Protein AF-A0A939GPN1-F1 (afdb_monomer_lite)

Sequence (150 aa):
MELIITTAIATAIATIGMKSLEKIGENTGDMIWGRVNQLINKLRQKKLAPQLTAAVDENKVQELHYDQAVKELTEAMQDEEIKQAVLDLESSVNTDTSKTAEEIKKKAEEIKNHPSVINNNTKLAEIINAEKGSTVAQNVNITNQHNHYN

Structure (mmCIF, N/CA/C/O backbone):
data_AF-A0A939GPN1-F1
#
_entry.id   AF-A0A939GPN1-F1
#
loop_
_atom_site.group_PDB
_atom_site.id
_atom_site.type_symbol
_atom_site.label_atom_id
_atom_site.label_alt_id
_atom_site.label_comp_id
_atom_site.label_asym_id
_atom_site.label_entity_id
_atom_site.label_seq_id
_atom_site.pdbx_PDB_ins_code
_atom_site.Cartn_x
_atom_site.Cartn_y
_atom_site.Cartn_z
_atom_site.occupancy
_atom_site.B_iso_or_equiv
_atom_site.auth_seq_id
_atom_site.auth_comp_id
_atom_site.auth_asym_id
_atom_site.auth_atom_id
_atom_site.pdbx_PDB_model_num
ATOM 1 N N . MET A 1 1 ? 3.671 13.982 7.229 1.00 49.66 1 MET A N 1
ATOM 2 C CA . MET A 1 1 ? 3.404 12.733 6.493 1.00 49.66 1 MET A CA 1
ATOM 3 C C . MET A 1 1 ? 1.928 12.711 6.162 1.00 49.66 1 MET A C 1
ATOM 5 O O . MET A 1 1 ? 1.125 12.850 7.079 1.00 49.66 1 MET A O 1
ATOM 9 N N . GLU A 1 2 ? 1.5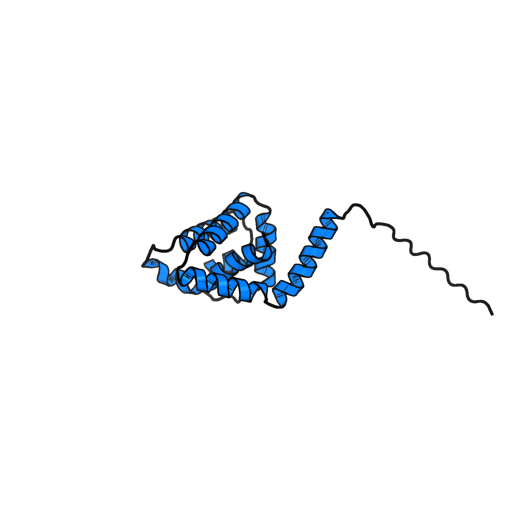75 12.646 4.881 1.00 66.00 2 GLU A N 1
ATOM 10 C CA . GLU A 1 2 ? 0.176 12.575 4.460 1.00 66.00 2 GLU A CA 1
ATOM 11 C C . GLU A 1 2 ? -0.218 11.094 4.397 1.00 66.00 2 GLU A C 1
ATOM 13 O O . GLU A 1 2 ? 0.164 10.393 3.467 1.00 66.00 2 GLU A O 1
ATOM 18 N N . LEU A 1 3 ? -0.955 10.613 5.405 1.00 71.19 3 LEU A N 1
ATOM 19 C CA . LEU A 1 3 ? -1.385 9.209 5.549 1.00 71.19 3 LEU A CA 1
ATOM 20 C C . LEU A 1 3 ? -2.043 8.644 4.275 1.00 71.19 3 LEU A C 1
ATOM 22 O O . LEU A 1 3 ? -1.938 7.459 3.970 1.00 71.19 3 LEU A O 1
ATOM 26 N N . ILE A 1 4 ? -2.685 9.527 3.513 1.00 69.81 4 ILE A N 1
ATOM 27 C CA . ILE A 1 4 ? -3.349 9.237 2.244 1.00 69.81 4 ILE A CA 1
ATOM 28 C C . ILE A 1 4 ? -2.336 8.875 1.150 1.00 69.81 4 ILE A C 1
ATOM 30 O O . ILE A 1 4 ? -2.573 7.939 0.396 1.00 69.81 4 ILE A O 1
ATOM 34 N N . ILE A 1 5 ? -1.195 9.567 1.069 1.00 72.50 5 ILE A N 1
ATOM 35 C CA . ILE A 1 5 ? -0.145 9.258 0.084 1.00 72.50 5 ILE A CA 1
ATOM 36 C C . ILE A 1 5 ? 0.469 7.892 0.402 1.00 72.50 5 ILE A C 1
ATOM 38 O O . ILE A 1 5 ? 0.582 7.044 -0.480 1.00 72.50 5 ILE A O 1
ATOM 42 N N . THR A 1 6 ? 0.793 7.645 1.671 1.00 73.94 6 THR A N 1
ATOM 43 C CA . THR A 1 6 ? 1.387 6.390 2.149 1.00 73.94 6 THR A CA 1
ATOM 44 C C . THR A 1 6 ? 0.489 5.175 1.850 1.00 73.94 6 THR A C 1
ATOM 46 O O . THR A 1 6 ? 0.954 4.149 1.349 1.00 73.94 6 THR A O 1
ATOM 49 N N . THR A 1 7 ? -0.823 5.299 2.069 1.00 73.50 7 THR A N 1
ATOM 50 C CA . THR A 1 7 ? -1.801 4.233 1.778 1.00 73.50 7 THR A CA 1
ATOM 51 C C . THR A 1 7 ? -2.125 4.102 0.287 1.00 73.50 7 THR A C 1
ATOM 53 O O . THR A 1 7 ? -2.310 2.987 -0.211 1.00 73.50 7 THR A O 1
ATOM 56 N N . ALA A 1 8 ? -2.114 5.208 -0.461 1.00 74.56 8 ALA A N 1
ATOM 57 C CA . ALA A 1 8 ? -2.257 5.192 -1.913 1.00 74.56 8 ALA A CA 1
ATOM 58 C C . ALA A 1 8 ? -1.058 4.529 -2.606 1.00 74.56 8 ALA A C 1
ATOM 60 O O . ALA A 1 8 ? -1.263 3.798 -3.569 1.00 74.56 8 ALA A O 1
ATOM 61 N N . ILE A 1 9 ? 0.170 4.701 -2.098 1.00 73.62 9 ILE A N 1
ATOM 62 C CA . ILE A 1 9 ? 1.371 4.015 -2.606 1.00 73.62 9 ILE A CA 1
ATOM 63 C C . ILE A 1 9 ? 1.234 2.500 -2.446 1.00 73.62 9 ILE A C 1
ATOM 65 O O . ILE A 1 9 ? 1.392 1.761 -3.415 1.00 73.62 9 ILE A O 1
ATOM 69 N N . ALA A 1 10 ? 0.871 2.017 -1.259 1.00 70.06 10 ALA A N 1
ATOM 70 C CA . ALA A 1 10 ? 0.667 0.586 -1.036 1.00 70.06 10 ALA A CA 1
ATOM 71 C C . ALA A 1 10 ? -0.484 0.007 -1.889 1.00 70.06 10 ALA A C 1
ATOM 73 O O . ALA A 1 10 ? -0.373 -1.102 -2.414 1.00 70.06 10 ALA A O 1
ATOM 74 N N . THR A 1 11 ? -1.554 0.779 -2.105 1.00 73.94 11 THR A N 1
ATOM 75 C CA . THR A 1 11 ? -2.680 0.373 -2.967 1.00 73.94 11 THR A CA 1
ATOM 76 C C . THR A 1 11 ? -2.301 0.374 -4.453 1.00 73.94 11 THR A C 1
ATOM 78 O O . THR A 1 11 ? -2.644 -0.552 -5.193 1.00 73.94 11 THR A O 1
ATOM 81 N N . ALA A 1 12 ? -1.542 1.375 -4.903 1.00 72.38 12 ALA A N 1
ATOM 82 C CA . ALA A 1 12 ? -0.987 1.458 -6.252 1.00 72.38 12 ALA A CA 1
ATOM 83 C C . ALA A 1 12 ? -0.095 0.258 -6.554 1.00 72.38 12 ALA A C 1
ATOM 85 O O . ALA A 1 12 ? -0.167 -0.334 -7.626 1.00 72.38 12 ALA A O 1
ATOM 86 N N . ILE A 1 13 ? 0.703 -0.134 -5.574 1.00 67.69 13 ILE A N 1
ATOM 87 C CA . ILE A 1 13 ? 1.593 -1.275 -5.655 1.00 67.69 13 ILE A CA 1
ATOM 88 C C . ILE A 1 13 ? 0.832 -2.591 -5.751 1.00 67.69 13 ILE A C 1
ATOM 90 O O . ILE A 1 13 ? 1.187 -3.407 -6.592 1.00 67.69 13 ILE A O 1
ATOM 94 N N . ALA A 1 14 ? -0.209 -2.807 -4.943 1.00 67.62 14 ALA A N 1
ATOM 95 C CA . ALA A 1 14 ? -1.067 -3.981 -5.109 1.00 67.62 14 ALA A CA 1
ATOM 96 C C . ALA A 1 14 ? -1.703 -3.985 -6.510 1.00 67.62 14 ALA A C 1
ATOM 98 O O . ALA A 1 14 ? -1.743 -5.014 -7.180 1.00 67.62 14 ALA A O 1
ATOM 99 N N . THR A 1 15 ? -2.085 -2.803 -7.006 1.00 70.12 15 THR A N 1
ATOM 100 C CA . THR A 1 15 ? -2.645 -2.628 -8.352 1.00 70.12 15 THR A CA 1
ATOM 101 C C . THR A 1 15 ? -1.657 -2.983 -9.471 1.00 70.12 15 THR A C 1
ATOM 103 O O . THR A 1 15 ? -2.032 -3.625 -10.450 1.00 70.12 15 THR A O 1
ATOM 106 N N . ILE A 1 16 ? -0.396 -2.562 -9.347 1.00 67.38 16 ILE A N 1
ATOM 107 C CA . ILE A 1 16 ? 0.657 -2.790 -10.350 1.00 67.38 16 ILE A CA 1
ATOM 108 C C . ILE A 1 16 ? 1.237 -4.207 -10.222 1.00 67.38 16 ILE A C 1
ATOM 110 O O . ILE A 1 16 ? 1.453 -4.882 -11.228 1.00 67.38 16 ILE A O 1
ATOM 114 N N . GLY A 1 17 ? 1.439 -4.683 -8.992 1.00 60.50 17 GLY A N 1
ATOM 115 C CA . GLY A 1 17 ? 1.978 -6.002 -8.659 1.00 60.50 17 GLY A CA 1
ATOM 116 C C . GLY A 1 17 ? 1.131 -7.153 -9.198 1.00 60.50 17 GLY A C 1
ATOM 117 O O . GLY A 1 17 ? 1.696 -8.162 -9.612 1.00 60.50 17 GLY A O 1
ATOM 118 N N . MET A 1 18 ? -0.188 -6.958 -9.330 1.00 58.56 18 MET A N 1
ATOM 119 C CA . MET A 1 18 ? -1.102 -7.884 -10.016 1.00 58.56 18 MET A CA 1
ATOM 120 C C . MET A 1 18 ? -0.676 -8.237 -11.452 1.00 58.56 18 MET A C 1
ATOM 122 O O . MET A 1 18 ? -0.918 -9.352 -11.898 1.00 58.56 18 MET A O 1
ATOM 126 N N . LYS A 1 19 ? -0.037 -7.322 -12.197 1.00 52.97 19 LYS A N 1
ATOM 127 C CA . LYS A 1 19 ? 0.429 -7.597 -13.574 1.00 52.97 19 LYS A CA 1
ATOM 128 C C . LYS A 1 19 ? 1.836 -8.188 -13.635 1.00 52.97 19 LYS A C 1
ATOM 130 O O . LYS A 1 19 ? 2.238 -8.706 -14.677 1.00 52.97 19 LYS A O 1
ATOM 135 N N . SER A 1 20 ? 2.588 -8.065 -12.547 1.00 51.97 20 SER A N 1
ATOM 136 C CA . SER A 1 20 ? 4.024 -8.322 -12.529 1.00 51.97 20 SER A CA 1
ATOM 137 C C . SER A 1 20 ? 4.386 -9.576 -11.743 1.00 51.97 20 SER A C 1
ATOM 139 O O . SER A 1 20 ? 5.391 -10.182 -12.078 1.00 51.97 20 SER A O 1
ATOM 141 N N . LEU A 1 21 ? 3.591 -10.039 -10.770 1.00 48.75 21 LEU A N 1
ATOM 142 C CA . LEU A 1 21 ? 3.917 -11.240 -9.981 1.00 48.75 21 LEU A CA 1
ATOM 143 C C . LEU A 1 21 ? 4.057 -12.516 -10.834 1.00 48.75 21 LEU A C 1
ATOM 145 O O . LEU A 1 21 ? 4.974 -13.294 -10.587 1.00 48.75 21 LEU A O 1
ATOM 149 N N . GLU A 1 22 ? 3.263 -12.680 -11.901 1.00 50.88 22 GLU A N 1
ATOM 150 C CA . GLU A 1 22 ? 3.439 -13.780 -12.872 1.00 50.88 22 GLU A CA 1
ATOM 151 C C . GLU A 1 22 ? 4.728 -13.658 -13.712 1.00 50.88 22 GLU A C 1
ATOM 153 O O . GLU A 1 22 ? 5.247 -14.663 -14.190 1.00 50.88 22 GLU A O 1
ATOM 158 N N . LYS A 1 23 ? 5.283 -12.447 -13.875 1.00 49.09 23 LYS A N 1
ATOM 159 C CA . LYS A 1 23 ? 6.540 -12.189 -14.612 1.00 49.09 23 LYS A CA 1
ATOM 160 C C . LYS A 1 23 ? 7.775 -12.064 -13.715 1.00 49.09 23 LYS A C 1
ATOM 162 O O . LYS A 1 23 ? 8.895 -12.205 -14.193 1.00 49.09 23 LYS A O 1
ATOM 167 N N . ILE A 1 24 ? 7.591 -11.810 -12.422 1.00 51.28 24 ILE A N 1
ATOM 168 C CA . ILE A 1 24 ? 8.668 -11.663 -11.432 1.00 51.28 24 ILE A CA 1
ATOM 169 C C . ILE A 1 24 ? 9.272 -13.031 -11.060 1.00 51.28 24 ILE A C 1
ATOM 171 O O . ILE A 1 24 ? 10.367 -13.078 -10.505 1.00 51.28 24 ILE A O 1
ATOM 175 N N . GLY A 1 25 ? 8.640 -14.146 -11.455 1.00 43.72 25 GLY A N 1
ATOM 176 C CA . GLY A 1 25 ? 9.209 -15.494 -11.331 1.00 43.72 25 GLY A CA 1
ATOM 177 C C . GLY A 1 25 ? 10.567 -15.690 -12.025 1.00 43.72 25 GLY A C 1
ATOM 178 O O . GLY A 1 25 ? 11.290 -16.613 -11.662 1.00 43.72 25 GLY A O 1
ATOM 179 N N . GLU A 1 26 ? 10.946 -14.814 -12.965 1.00 46.31 26 GLU A N 1
ATOM 180 C CA . GLU A 1 26 ? 12.239 -14.874 -13.665 1.00 46.31 26 GLU A CA 1
ATOM 181 C C . GLU A 1 26 ? 13.258 -13.813 -13.225 1.00 46.31 26 GLU A C 1
ATOM 183 O O . GLU A 1 26 ? 14.438 -13.948 -13.544 1.00 46.31 26 GLU A O 1
ATOM 188 N N . ASN A 1 27 ? 12.859 -12.767 -12.489 1.00 44.97 27 ASN A N 1
ATOM 189 C CA . ASN A 1 27 ? 13.774 -11.671 -12.168 1.00 44.97 27 ASN A CA 1
ATOM 190 C C . ASN A 1 27 ? 13.560 -11.133 -10.748 1.00 44.97 27 ASN A C 1
ATOM 192 O O . ASN A 1 27 ? 12.862 -10.147 -10.502 1.00 44.97 27 ASN A O 1
ATOM 196 N N . THR A 1 28 ? 14.201 -11.804 -9.799 1.00 47.91 28 THR A N 1
ATOM 197 C CA . THR A 1 28 ? 14.483 -11.318 -8.447 1.00 47.91 28 THR A CA 1
ATOM 198 C C . THR A 1 28 ? 15.288 -10.013 -8.537 1.00 47.91 28 THR A C 1
ATOM 200 O O . THR A 1 28 ? 16.514 -10.065 -8.576 1.00 47.91 28 THR A O 1
ATOM 203 N N . GLY A 1 29 ? 14.643 -8.843 -8.633 1.00 50.38 29 GLY A N 1
ATOM 204 C CA . GLY A 1 29 ? 15.400 -7.639 -9.010 1.00 50.38 29 GLY A CA 1
ATOM 205 C C . GLY A 1 29 ? 14.922 -6.263 -8.560 1.00 50.38 29 GLY A C 1
ATOM 206 O O . GLY A 1 29 ? 15.632 -5.313 -8.859 1.00 50.38 29 GLY A O 1
ATOM 207 N N . ASP A 1 30 ? 13.803 -6.110 -7.844 1.00 68.06 30 ASP A N 1
ATOM 208 C CA . ASP A 1 30 ? 13.379 -4.783 -7.366 1.00 68.06 30 ASP A CA 1
ATOM 209 C C . ASP A 1 30 ? 13.115 -4.812 -5.856 1.00 68.06 30 ASP A C 1
ATOM 211 O O . ASP A 1 30 ? 12.252 -5.547 -5.364 1.00 68.06 30 ASP A O 1
ATOM 215 N N . MET A 1 31 ? 13.882 -4.011 -5.106 1.00 75.94 31 MET A N 1
ATOM 216 C CA . MET A 1 31 ? 13.774 -3.859 -3.646 1.00 75.94 31 MET A CA 1
ATOM 217 C C . MET A 1 31 ? 12.333 -3.549 -3.224 1.00 75.94 31 MET A C 1
ATOM 219 O O . MET A 1 31 ? 11.865 -4.055 -2.203 1.00 75.94 31 MET A O 1
ATOM 223 N N . ILE A 1 32 ? 11.618 -2.784 -4.055 1.00 78.25 32 ILE A N 1
ATOM 224 C CA . ILE A 1 32 ? 10.196 -2.489 -3.895 1.00 78.25 32 ILE A CA 1
ATOM 225 C C . ILE A 1 32 ? 9.395 -3.791 -3.796 1.00 78.25 32 ILE A C 1
ATOM 227 O O . ILE A 1 32 ? 8.759 -4.000 -2.768 1.00 78.25 32 ILE A O 1
ATOM 231 N N . TRP A 1 33 ? 9.479 -4.710 -4.771 1.00 77.44 33 TRP A N 1
ATOM 232 C CA . TRP A 1 33 ? 8.693 -5.959 -4.791 1.00 77.44 33 TRP A CA 1
ATOM 233 C C . TRP A 1 33 ? 8.947 -6.871 -3.589 1.00 77.44 33 TRP A C 1
ATOM 235 O O . TRP A 1 33 ? 8.013 -7.489 -3.073 1.00 77.44 33 TRP A O 1
ATOM 245 N N . GLY A 1 34 ? 10.180 -6.894 -3.075 1.00 78.00 34 GLY A N 1
ATOM 246 C CA . GLY A 1 34 ? 10.491 -7.571 -1.814 1.00 78.00 34 GLY A CA 1
ATOM 247 C C . GLY A 1 34 ? 9.699 -6.998 -0.632 1.00 78.00 34 GLY A C 1
ATOM 248 O O . GLY A 1 34 ? 9.111 -7.751 0.148 1.00 78.00 34 GLY A O 1
ATOM 249 N N . ARG A 1 35 ? 9.622 -5.666 -0.528 1.00 81.81 35 ARG A N 1
ATOM 250 C CA . ARG A 1 35 ? 8.851 -4.969 0.516 1.00 81.81 35 ARG A CA 1
ATOM 251 C C . ARG A 1 35 ? 7.343 -5.150 0.350 1.00 81.81 35 ARG A C 1
ATOM 253 O O . ARG A 1 35 ? 6.647 -5.318 1.349 1.00 81.81 35 ARG A O 1
ATOM 260 N N . VAL A 1 36 ? 6.841 -5.208 -0.884 1.00 79.44 36 VAL A N 1
ATOM 261 C CA . VAL A 1 36 ? 5.427 -5.522 -1.160 1.00 79.44 36 VAL A CA 1
ATOM 262 C C . VAL A 1 36 ? 5.056 -6.892 -0.619 1.00 79.44 36 VAL A C 1
ATOM 264 O O . VAL A 1 36 ? 4.095 -7.017 0.135 1.00 79.44 36 VAL A O 1
ATOM 267 N N . ASN A 1 37 ? 5.844 -7.916 -0.957 1.00 78.06 37 ASN A N 1
ATOM 268 C CA . ASN A 1 37 ? 5.592 -9.278 -0.496 1.00 78.06 37 ASN A CA 1
ATOM 269 C C . ASN A 1 37 ? 5.618 -9.366 1.033 1.00 78.06 37 ASN A C 1
ATOM 271 O O . ASN A 1 37 ? 4.799 -10.069 1.623 1.00 78.06 37 ASN A O 1
ATOM 275 N N . GLN A 1 38 ? 6.514 -8.623 1.692 1.00 83.50 38 GLN A N 1
ATOM 276 C CA . GLN A 1 38 ? 6.533 -8.527 3.153 1.00 83.50 38 GLN A CA 1
ATOM 277 C C . GLN A 1 38 ? 5.242 -7.909 3.708 1.00 83.50 38 GLN A C 1
ATOM 279 O O . GLN A 1 38 ? 4.653 -8.485 4.625 1.00 83.50 38 GLN A O 1
ATOM 284 N N . LEU A 1 39 ? 4.782 -6.784 3.151 1.00 85.50 39 LEU A N 1
ATOM 285 C CA . LEU A 1 39 ? 3.544 -6.127 3.576 1.00 85.50 39 LEU A CA 1
ATOM 286 C C . LEU A 1 39 ? 2.323 -7.040 3.382 1.00 85.50 39 LEU A C 1
ATOM 288 O O . LEU A 1 39 ? 1.578 -7.266 4.333 1.00 85.50 39 LEU A O 1
ATOM 292 N N . ILE A 1 40 ? 2.148 -7.620 2.191 1.00 82.88 40 ILE A N 1
ATOM 293 C CA . ILE A 1 40 ? 1.012 -8.502 1.876 1.00 82.88 40 ILE A CA 1
ATOM 294 C C . ILE A 1 40 ? 1.012 -9.747 2.768 1.00 82.88 40 ILE A C 1
ATOM 296 O O . ILE A 1 40 ? -0.033 -10.129 3.292 1.00 82.88 40 ILE A O 1
ATOM 300 N N . ASN A 1 41 ? 2.177 -10.353 3.017 1.00 84.31 41 ASN A N 1
ATOM 301 C CA . ASN A 1 41 ? 2.270 -11.496 3.924 1.00 84.31 41 ASN A CA 1
ATOM 302 C C . ASN A 1 41 ? 1.883 -11.126 5.359 1.00 84.31 41 ASN A C 1
ATOM 304 O O . ASN A 1 41 ? 1.158 -11.891 5.994 1.00 84.31 41 ASN A O 1
ATOM 308 N N . LYS A 1 42 ? 2.314 -9.964 5.866 1.00 88.19 42 LYS A N 1
ATOM 309 C CA . LYS A 1 42 ? 1.923 -9.496 7.204 1.00 88.19 42 LYS A CA 1
ATOM 310 C C . LYS A 1 42 ? 0.422 -9.220 7.295 1.00 88.19 42 LYS A C 1
ATOM 312 O O . LYS A 1 42 ? -0.212 -9.660 8.251 1.00 88.19 42 LYS A O 1
ATOM 317 N N . LEU A 1 43 ? -0.147 -8.550 6.292 1.00 87.25 43 LEU A N 1
ATOM 318 C CA . LEU A 1 43 ? -1.589 -8.304 6.197 1.00 87.25 43 LEU A CA 1
ATOM 319 C C . LEU A 1 43 ? -2.370 -9.625 6.195 1.00 87.25 43 LEU A C 1
ATOM 321 O O . LEU A 1 43 ? -3.288 -9.794 6.994 1.00 87.25 43 LEU A O 1
ATOM 325 N N . ARG A 1 44 ? -1.931 -10.614 5.404 1.00 85.19 44 ARG A N 1
ATOM 326 C CA . ARG A 1 44 ? -2.546 -11.950 5.354 1.00 85.19 44 ARG A CA 1
ATOM 327 C C . ARG A 1 44 ? -2.456 -12.678 6.696 1.00 85.19 44 ARG A C 1
ATOM 329 O O . ARG A 1 44 ? -3.454 -13.208 7.175 1.00 85.19 44 ARG A O 1
ATOM 336 N N . GLN A 1 45 ? -1.279 -12.683 7.326 1.00 87.44 45 GLN A N 1
ATOM 337 C CA . GLN A 1 45 ? -1.061 -13.323 8.630 1.00 87.44 45 GLN A CA 1
ATOM 338 C C . GLN A 1 45 ? -1.952 -12.723 9.720 1.00 87.44 45 GLN A C 1
ATOM 340 O O . GLN A 1 45 ? -2.513 -13.458 10.532 1.00 87.44 45 GLN A O 1
ATOM 345 N N . LYS A 1 46 ? -2.108 -11.397 9.714 1.00 88.12 46 LYS A N 1
ATOM 346 C 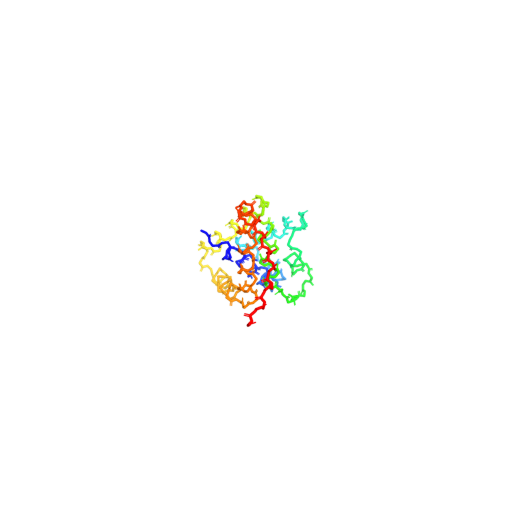CA . LYS A 1 46 ? -2.935 -10.667 10.681 1.00 88.12 46 LYS A CA 1
ATOM 347 C C . LYS A 1 46 ? -4.412 -10.583 10.273 1.00 88.12 46 LYS A C 1
ATOM 349 O O . LYS A 1 46 ? -5.217 -10.101 11.061 1.00 88.12 46 LYS A O 1
ATOM 354 N N . LYS A 1 47 ? -4.779 -11.094 9.089 1.00 87.12 47 LYS A N 1
ATOM 355 C CA . LYS A 1 47 ? -6.130 -11.024 8.498 1.00 87.12 47 LYS A CA 1
ATOM 356 C C . LYS A 1 47 ? -6.659 -9.586 8.395 1.00 87.12 47 LYS A C 1
ATOM 358 O O . LYS A 1 47 ? -7.831 -9.329 8.657 1.00 87.12 47 LYS A O 1
ATOM 363 N N . LEU A 1 48 ? -5.777 -8.660 8.027 1.00 84.88 48 LEU A N 1
ATOM 364 C CA . LEU A 1 48 ? -6.068 -7.240 7.836 1.00 84.88 48 LEU A CA 1
ATOM 365 C C . LEU A 1 48 ? -6.042 -6.893 6.345 1.00 84.88 48 LEU A C 1
ATOM 367 O O . LEU A 1 48 ? -5.346 -7.546 5.572 1.00 84.88 48 LEU A O 1
ATOM 371 N N . ALA A 1 49 ? -6.778 -5.850 5.961 1.00 83.50 49 ALA A N 1
ATOM 372 C CA . ALA A 1 49 ? -6.908 -5.392 4.577 1.00 83.50 49 ALA A CA 1
ATOM 373 C C . ALA A 1 49 ? -7.217 -6.504 3.554 1.00 83.50 49 ALA A C 1
ATOM 375 O O . ALA A 1 49 ? -6.444 -6.714 2.610 1.00 83.50 49 ALA A O 1
ATOM 376 N N . PRO A 1 50 ? -8.344 -7.224 3.732 1.00 82.56 50 PRO A N 1
ATOM 377 C CA . PRO A 1 50 ? -8.734 -8.331 2.868 1.00 82.56 50 PRO A CA 1
ATOM 378 C C . PRO A 1 50 ? -8.800 -7.954 1.385 1.00 82.56 50 PRO A C 1
ATOM 380 O O . PRO A 1 50 ? -8.440 -8.788 0.559 1.00 82.56 50 PRO A O 1
ATOM 383 N N . GLN A 1 51 ? -9.182 -6.718 1.033 1.00 80.50 51 GLN A N 1
ATOM 384 C CA . GLN A 1 51 ? -9.182 -6.256 -0.363 1.00 80.50 51 GLN A CA 1
ATOM 385 C C . GLN A 1 51 ? -7.780 -6.289 -0.978 1.00 80.50 51 GLN A C 1
ATOM 387 O O . GLN A 1 51 ? -7.596 -6.755 -2.100 1.00 80.50 51 GLN A O 1
ATOM 392 N N . LEU A 1 52 ? -6.772 -5.840 -0.225 1.00 77.69 52 LEU A N 1
ATOM 393 C CA . LEU A 1 52 ? -5.382 -5.835 -0.679 1.00 77.69 52 LEU A CA 1
ATOM 394 C C . LEU A 1 52 ? -4.808 -7.251 -0.765 1.00 77.69 52 LEU A C 1
ATOM 396 O O . LEU A 1 52 ? -4.073 -7.548 -1.702 1.00 77.69 52 LEU A O 1
ATOM 400 N N . THR A 1 53 ? -5.143 -8.137 0.178 1.00 78.69 53 THR A N 1
ATOM 401 C CA . THR A 1 53 ? -4.649 -9.522 0.149 1.00 78.69 53 THR A CA 1
ATOM 402 C C . THR A 1 53 ? -5.338 -10.367 -0.924 1.00 78.69 53 THR A C 1
ATOM 404 O O . THR A 1 53 ? -4.667 -11.130 -1.613 1.00 78.69 53 THR A O 1
ATOM 407 N N . ALA A 1 54 ? -6.653 -10.207 -1.111 1.00 74.94 54 ALA A N 1
ATOM 408 C CA . ALA A 1 54 ? -7.424 -10.955 -2.106 1.00 74.94 54 ALA A CA 1
ATOM 409 C C . ALA A 1 54 ? -7.053 -10.550 -3.539 1.00 74.94 54 ALA A C 1
ATOM 411 O O . ALA A 1 54 ? -6.912 -11.414 -4.403 1.00 74.94 54 ALA A O 1
ATOM 412 N N . ALA A 1 55 ? -6.796 -9.256 -3.767 1.00 66.56 55 ALA A N 1
ATOM 413 C CA . ALA A 1 55 ? -6.315 -8.758 -5.054 1.00 66.56 55 ALA A CA 1
ATOM 414 C C . ALA A 1 55 ? -4.984 -9.402 -5.487 1.00 66.56 55 ALA A C 1
ATOM 416 O O . ALA A 1 55 ? -4.709 -9.494 -6.679 1.00 66.56 55 ALA A O 1
ATOM 417 N N . VAL A 1 56 ? -4.161 -9.865 -4.539 1.00 64.88 56 VAL A N 1
ATOM 418 C CA . VAL A 1 56 ? -2.890 -10.545 -4.833 1.00 64.88 56 VAL A CA 1
ATOM 419 C C . VAL A 1 56 ? -3.066 -12.056 -5.033 1.00 64.88 56 VAL A C 1
ATOM 421 O O . VAL A 1 56 ? -2.347 -12.637 -5.840 1.00 64.88 56 VAL A O 1
ATOM 424 N N . ASP A 1 57 ? -4.007 -12.697 -4.333 1.00 62.09 57 ASP A N 1
ATOM 425 C CA . ASP A 1 57 ? -4.162 -14.161 -4.340 1.00 62.09 57 ASP A CA 1
ATOM 426 C C . ASP A 1 57 ? -4.959 -14.696 -5.546 1.00 62.09 57 ASP A C 1
ATOM 428 O O . ASP A 1 57 ? -4.731 -15.826 -5.977 1.00 62.09 57 ASP A O 1
ATOM 432 N N . GLU A 1 58 ? -5.890 -13.924 -6.117 1.00 56.91 58 GLU A N 1
ATOM 433 C CA . GLU A 1 58 ? -6.804 -14.473 -7.129 1.00 56.91 58 GLU A CA 1
ATOM 434 C C . GLU A 1 58 ? -6.252 -14.505 -8.566 1.00 56.91 58 GLU A C 1
ATOM 436 O O . GLU A 1 58 ? -6.915 -15.085 -9.429 1.00 56.91 58 GLU A O 1
ATOM 441 N N . ASN A 1 59 ? -5.097 -13.886 -8.872 1.00 53.44 59 ASN A N 1
ATOM 442 C CA . ASN A 1 59 ? -4.569 -13.649 -10.244 1.00 53.44 59 ASN A CA 1
ATOM 443 C C . ASN A 1 59 ? -5.586 -13.051 -11.243 1.00 53.44 59 ASN A C 1
ATOM 445 O O . ASN A 1 59 ? -5.303 -12.841 -12.423 1.00 53.44 59 ASN A O 1
ATOM 449 N N . LYS A 1 60 ? -6.793 -12.751 -10.779 1.00 48.72 60 LYS A N 1
ATOM 450 C CA . LYS A 1 60 ? -7.811 -11.997 -11.468 1.00 48.72 60 LYS A CA 1
ATOM 451 C C . LYS A 1 60 ? -7.571 -10.566 -11.058 1.00 48.72 60 LYS A C 1
ATOM 453 O O . LYS A 1 60 ? -7.417 -10.280 -9.875 1.00 48.72 60 LYS A O 1
ATOM 458 N N . VAL A 1 61 ? -7.558 -9.678 -12.045 1.00 50.06 61 VAL A N 1
ATOM 459 C CA . VAL A 1 61 ? -7.648 -8.236 -11.824 1.00 50.06 61 VAL A CA 1
ATOM 460 C C . VAL A 1 61 ? -9.019 -7.982 -11.202 1.00 50.06 61 VAL A C 1
ATOM 462 O O . VAL A 1 61 ? -9.976 -7.647 -11.894 1.00 50.06 61 VAL A O 1
ATOM 465 N N . GLN A 1 62 ? -9.155 -8.270 -9.912 1.00 54.91 62 GLN A N 1
ATOM 466 C CA . GLN A 1 62 ? -10.326 -7.895 -9.158 1.00 54.91 62 GLN A CA 1
ATOM 467 C C . GLN A 1 62 ? -10.245 -6.381 -9.056 1.00 54.91 62 GLN A C 1
ATOM 469 O O . GLN A 1 62 ? -9.196 -5.819 -8.731 1.00 54.91 62 GLN A O 1
ATOM 474 N N . GLU A 1 63 ? -11.314 -5.725 -9.485 1.00 66.00 63 GLU A N 1
ATOM 475 C CA . GLU A 1 63 ? -11.383 -4.277 -9.557 1.00 66.00 63 GLU A CA 1
ATOM 476 C C . GLU A 1 63 ? -11.235 -3.742 -8.128 1.00 66.00 63 GLU A C 1
ATOM 478 O O . GLU A 1 63 ? -12.162 -3.808 -7.326 1.00 66.00 63 GLU A O 1
ATOM 483 N N . LEU A 1 64 ? -10.016 -3.324 -7.767 1.00 72.00 64 LEU A N 1
ATOM 484 C CA . LEU A 1 64 ? -9.717 -2.832 -6.428 1.00 72.00 64 LEU A CA 1
ATOM 485 C C . LEU A 1 64 ? -10.618 -1.630 -6.156 1.00 72.00 64 LEU A C 1
ATOM 487 O O . LEU A 1 64 ? -10.489 -0.581 -6.791 1.00 72.00 64 LEU A O 1
ATOM 491 N N . HIS A 1 65 ? -11.502 -1.775 -5.176 1.00 82.06 65 HIS A N 1
ATOM 492 C CA . HIS A 1 65 ? -12.280 -0.665 -4.652 1.00 82.06 65 HIS A CA 1
ATOM 493 C C . HIS A 1 65 ? -11.335 0.243 -3.862 1.00 82.06 65 HIS A C 1
ATOM 495 O O . HIS A 1 65 ? -11.067 0.006 -2.684 1.00 82.06 65 HIS A O 1
ATOM 501 N N . TYR A 1 66 ? -10.752 1.241 -4.535 1.00 76.62 66 TYR A N 1
ATOM 502 C CA . TYR A 1 66 ? -9.686 2.080 -3.975 1.00 76.62 66 TYR A CA 1
ATOM 503 C C . TYR A 1 66 ? -10.069 2.758 -2.656 1.00 76.62 66 TYR A C 1
ATOM 505 O O . TYR A 1 66 ? -9.240 2.875 -1.760 1.00 76.62 66 TYR A O 1
ATOM 513 N N . ASP A 1 67 ? -11.326 3.163 -2.514 1.00 80.75 67 ASP A N 1
ATOM 514 C CA . ASP A 1 67 ? -11.889 3.731 -1.292 1.00 80.75 67 ASP A CA 1
ATOM 515 C C . ASP A 1 67 ? -11.868 2.750 -0.119 1.00 80.75 67 ASP A C 1
ATOM 517 O O . ASP A 1 67 ? -11.505 3.136 0.995 1.00 80.75 67 ASP A O 1
ATOM 521 N N . GLN A 1 68 ? -12.215 1.489 -0.373 1.00 82.62 68 GLN A N 1
ATOM 522 C CA . GLN A 1 68 ? -12.193 0.433 0.630 1.00 82.62 68 GLN A CA 1
ATOM 523 C C . GLN A 1 68 ? -10.759 -0.016 0.936 1.00 82.62 68 GLN A C 1
ATOM 525 O O . GLN A 1 68 ? -10.401 -0.150 2.100 1.00 82.62 68 GLN A O 1
ATOM 530 N N . ALA A 1 69 ? -9.906 -0.177 -0.077 1.00 82.31 69 ALA A N 1
ATOM 531 C CA . ALA A 1 69 ? -8.516 -0.594 0.109 1.00 82.31 69 ALA A CA 1
ATOM 532 C C . ALA A 1 69 ? -7.699 0.432 0.916 1.00 82.31 69 ALA A C 1
ATOM 534 O O . ALA A 1 69 ? -6.978 0.059 1.842 1.00 82.31 69 ALA A O 1
ATOM 535 N N . VAL A 1 70 ? -7.856 1.728 0.618 1.00 84.00 70 VAL A N 1
ATOM 536 C CA . VAL A 1 70 ? -7.205 2.810 1.377 1.00 84.00 70 VAL A CA 1
ATOM 537 C C . VAL A 1 70 ? -7.710 2.843 2.819 1.00 84.00 70 VAL A C 1
ATOM 539 O O . VAL A 1 70 ? -6.908 2.995 3.743 1.00 84.00 70 VAL A O 1
ATOM 542 N N . LYS A 1 71 ? -9.018 2.658 3.033 1.00 83.50 71 LYS A N 1
ATOM 543 C CA . LYS A 1 71 ? -9.612 2.604 4.372 1.00 83.50 71 LYS A CA 1
ATOM 544 C C . LYS A 1 71 ? -9.082 1.422 5.181 1.00 83.50 71 LYS A C 1
ATOM 546 O O . LYS A 1 71 ? -8.561 1.621 6.274 1.00 83.50 71 LYS A O 1
ATOM 551 N N . GLU A 1 72 ? -9.180 0.211 4.643 1.00 85.81 72 GLU A N 1
ATOM 552 C CA . GLU A 1 72 ? -8.753 -1.001 5.340 1.00 85.81 72 GLU A CA 1
ATOM 553 C C . GLU A 1 72 ? -7.254 -0.971 5.661 1.00 85.81 72 GLU A C 1
ATOM 555 O O . GLU A 1 72 ? -6.841 -1.411 6.732 1.00 85.81 72 GLU A O 1
ATOM 560 N N . LEU A 1 73 ? -6.427 -0.420 4.766 1.00 84.56 73 LEU A N 1
ATOM 561 C CA . LEU A 1 73 ? -5.004 -0.247 5.038 1.00 84.56 73 LEU A CA 1
ATOM 562 C C . LEU A 1 73 ? -4.747 0.812 6.114 1.00 84.56 73 LEU A C 1
ATOM 564 O O . LEU A 1 73 ? -3.884 0.617 6.964 1.00 84.56 73 LEU A O 1
ATOM 568 N N . THR A 1 74 ? -5.504 1.911 6.102 1.00 83.62 74 THR A N 1
ATOM 569 C CA . THR A 1 74 ? -5.432 2.943 7.148 1.00 83.62 74 THR A CA 1
ATOM 570 C C . THR A 1 74 ? -5.751 2.354 8.522 1.00 83.62 74 THR A C 1
ATOM 572 O O . THR A 1 74 ? -5.034 2.614 9.486 1.00 83.62 74 THR A O 1
ATOM 575 N N . GLU A 1 75 ? -6.789 1.522 8.608 1.00 83.88 75 GLU A N 1
ATOM 576 C CA . GLU A 1 75 ? -7.150 0.794 9.828 1.00 83.88 75 GLU A CA 1
ATOM 577 C C . GLU A 1 75 ? -6.062 -0.222 10.211 1.00 83.88 75 GLU A C 1
ATOM 579 O O . GLU A 1 75 ? -5.656 -0.289 11.370 1.00 83.88 75 GLU A O 1
ATOM 584 N N . ALA A 1 76 ? -5.503 -0.952 9.240 1.00 85.12 76 ALA A N 1
ATOM 585 C CA . ALA A 1 76 ? -4.428 -1.912 9.481 1.00 85.12 76 ALA A CA 1
ATOM 586 C C . ALA A 1 76 ? -3.139 -1.258 10.013 1.00 85.12 76 ALA A C 1
ATOM 588 O O . ALA A 1 76 ? -2.409 -1.883 10.779 1.00 85.12 76 ALA A O 1
ATOM 589 N N . MET A 1 77 ? -2.870 0.005 9.663 1.00 84.62 77 MET A N 1
ATOM 590 C CA . MET A 1 77 ? -1.739 0.785 10.186 1.00 84.62 77 MET A CA 1
ATOM 591 C C . MET A 1 77 ? -1.874 1.168 11.674 1.00 84.62 77 MET A C 1
ATOM 593 O O . MET A 1 77 ? -0.960 1.794 12.216 1.00 84.62 77 MET A O 1
ATOM 597 N N . GLN A 1 78 ? -2.966 0.798 12.356 1.00 85.62 78 GLN A N 1
ATOM 598 C CA . GLN A 1 78 ? -3.014 0.809 13.825 1.00 85.62 78 GLN A CA 1
ATOM 599 C C . GLN A 1 78 ? -2.061 -0.230 14.439 1.00 85.62 78 GLN A C 1
ATOM 601 O O . GLN A 1 78 ? -1.587 -0.038 15.557 1.00 85.62 78 GLN A O 1
ATOM 606 N N . ASP A 1 79 ? -1.743 -1.301 13.705 1.00 86.19 79 ASP A N 1
ATOM 607 C CA . ASP A 1 79 ? -0.703 -2.258 14.073 1.00 86.19 79 ASP A CA 1
ATOM 608 C C . ASP A 1 79 ? 0.681 -1.698 13.709 1.00 86.19 79 ASP A C 1
ATOM 610 O O . ASP A 1 79 ? 0.943 -1.351 12.553 1.00 86.19 79 ASP A O 1
ATOM 614 N N . GLU A 1 80 ? 1.585 -1.609 14.690 1.00 87.81 80 GLU A N 1
ATOM 615 C CA . GLU A 1 80 ? 2.906 -1.002 14.487 1.00 87.81 80 GLU A CA 1
ATOM 616 C C . GLU A 1 80 ? 3.760 -1.740 13.449 1.00 87.81 80 GLU A C 1
ATOM 618 O O . GLU A 1 80 ? 4.503 -1.095 12.706 1.00 87.81 80 GLU A O 1
ATOM 623 N N . GLU A 1 81 ? 3.639 -3.066 13.329 1.00 89.19 81 GLU A N 1
ATOM 624 C CA . GLU A 1 81 ? 4.399 -3.806 12.321 1.00 89.19 81 GLU A CA 1
ATOM 625 C C . GLU A 1 81 ? 3.898 -3.520 10.908 1.00 89.19 81 GLU A C 1
ATOM 627 O O . GLU A 1 81 ? 4.697 -3.442 9.972 1.00 89.19 81 GLU A O 1
ATOM 632 N N . ILE A 1 82 ? 2.579 -3.385 10.745 1.00 87.31 82 ILE A N 1
ATOM 633 C CA . ILE A 1 82 ? 1.982 -3.011 9.461 1.00 87.31 82 ILE A CA 1
ATOM 634 C C . ILE A 1 82 ? 2.373 -1.583 9.123 1.00 87.31 82 ILE A C 1
ATOM 636 O O . ILE A 1 82 ? 2.860 -1.329 8.024 1.00 87.31 82 ILE A O 1
ATOM 640 N N . LYS A 1 83 ? 2.238 -0.664 10.080 1.00 87.00 83 LYS A N 1
ATOM 641 C CA . LYS A 1 83 ? 2.649 0.727 9.912 1.00 87.00 83 LYS A CA 1
ATOM 642 C C . LYS A 1 83 ? 4.098 0.823 9.451 1.00 87.00 83 LYS A C 1
ATOM 644 O O . LYS A 1 83 ? 4.363 1.488 8.454 1.00 87.00 83 LYS A O 1
ATOM 649 N N . GLN A 1 84 ? 5.019 0.127 10.115 1.00 87.75 84 GLN A N 1
ATOM 650 C CA . GLN A 1 84 ? 6.428 0.140 9.730 1.00 87.75 84 GLN A CA 1
ATOM 651 C C . GLN A 1 84 ? 6.646 -0.445 8.330 1.00 87.75 84 GLN A C 1
ATOM 653 O O . GLN A 1 84 ? 7.381 0.135 7.537 1.00 87.75 84 GLN A O 1
ATOM 658 N N . ALA A 1 85 ? 5.969 -1.544 7.984 1.00 87.38 85 ALA A N 1
ATOM 659 C CA . ALA A 1 85 ? 6.077 -2.142 6.655 1.00 87.38 85 ALA A CA 1
ATOM 660 C C . ALA A 1 85 ? 5.590 -1.201 5.538 1.00 87.38 85 ALA A C 1
ATOM 662 O O . ALA A 1 85 ? 6.204 -1.147 4.472 1.00 87.38 85 ALA A O 1
ATOM 663 N N . VAL A 1 86 ? 4.519 -0.437 5.776 1.00 86.12 86 VAL A N 1
ATOM 664 C CA . VAL A 1 86 ? 4.026 0.560 4.813 1.00 86.12 86 VAL A CA 1
ATOM 665 C C . VAL A 1 86 ? 5.010 1.733 4.685 1.00 86.12 86 VAL A C 1
ATOM 667 O O . VAL A 1 86 ? 5.280 2.180 3.571 1.00 86.12 86 VAL A O 1
ATOM 670 N N . LEU A 1 87 ? 5.600 2.198 5.791 1.00 86.88 87 LEU A N 1
ATOM 671 C CA . LEU A 1 87 ? 6.606 3.269 5.776 1.00 86.88 87 LEU A CA 1
ATOM 672 C C . LEU A 1 87 ? 7.894 2.867 5.052 1.00 86.88 87 LEU A C 1
ATOM 674 O O . LEU A 1 87 ? 8.431 3.643 4.261 1.00 86.88 87 LEU A O 1
ATOM 678 N N . ASP A 1 88 ? 8.380 1.649 5.289 1.00 86.44 88 ASP A N 1
ATOM 679 C CA . ASP A 1 88 ? 9.554 1.106 4.602 1.00 86.44 88 ASP A CA 1
ATOM 680 C C . ASP A 1 88 ? 9.312 1.008 3.089 1.00 86.44 88 ASP A C 1
ATOM 682 O O . ASP A 1 88 ? 10.213 1.262 2.280 1.00 86.44 88 ASP A O 1
ATOM 686 N N . LEU A 1 89 ? 8.084 0.658 2.699 1.00 83.75 89 LEU A N 1
ATOM 687 C CA . LEU A 1 89 ? 7.676 0.569 1.304 1.00 83.75 89 LEU A CA 1
ATOM 688 C C . LEU A 1 89 ? 7.599 1.949 0.642 1.00 83.75 89 LEU A C 1
ATOM 690 O O . LEU A 1 89 ? 8.158 2.135 -0.437 1.00 83.75 89 LEU A O 1
ATOM 694 N N . GLU A 1 90 ? 6.970 2.923 1.303 1.00 85.88 90 GLU A N 1
ATOM 695 C CA . GLU A 1 90 ? 6.944 4.321 0.856 1.00 85.88 90 GLU A CA 1
ATOM 696 C C . GLU A 1 90 ? 8.364 4.869 0.685 1.00 85.88 90 GLU A C 1
ATOM 698 O O . GLU A 1 90 ? 8.682 5.458 -0.348 1.00 85.88 90 GLU A O 1
ATOM 703 N N . SER A 1 91 ? 9.232 4.643 1.672 1.00 86.81 91 SER A N 1
ATOM 704 C CA . SER A 1 91 ? 10.631 5.068 1.620 1.00 86.81 91 SER A CA 1
ATOM 705 C C . SER A 1 91 ? 11.344 4.466 0.410 1.00 86.81 91 SER A C 1
ATOM 707 O O . SER A 1 91 ? 11.953 5.194 -0.372 1.00 86.81 91 SER A O 1
ATOM 709 N N . SER A 1 92 ? 11.179 3.158 0.186 1.00 84.88 92 SER A N 1
ATOM 710 C CA . SER A 1 92 ? 11.781 2.462 -0.957 1.00 84.88 92 SER A CA 1
ATOM 711 C C . SER A 1 92 ? 11.344 3.091 -2.282 1.00 84.88 92 SER A C 1
ATOM 713 O O . SER A 1 92 ? 12.196 3.460 -3.081 1.00 84.88 92 SER A O 1
ATOM 715 N N . VAL A 1 93 ? 10.042 3.320 -2.474 1.00 83.69 93 VAL A N 1
ATOM 716 C CA . VAL A 1 93 ? 9.494 3.983 -3.672 1.00 83.69 93 VAL A CA 1
ATOM 717 C C . VAL A 1 93 ? 10.007 5.414 -3.821 1.00 83.69 93 VAL A C 1
ATOM 719 O O . VAL A 1 93 ? 10.325 5.855 -4.923 1.00 83.69 93 VAL A O 1
ATOM 722 N N . ASN A 1 94 ? 10.093 6.170 -2.730 1.00 84.19 94 ASN A N 1
ATOM 723 C CA . ASN A 1 94 ? 10.523 7.564 -2.774 1.00 84.19 94 ASN A CA 1
ATOM 724 C C . ASN A 1 94 ? 12.009 7.707 -3.107 1.00 84.19 94 ASN A C 1
ATOM 726 O O . ASN A 1 94 ? 12.359 8.606 -3.871 1.00 84.19 94 ASN A O 1
ATOM 730 N N . THR A 1 95 ? 12.848 6.812 -2.587 1.00 84.69 95 THR A N 1
ATOM 731 C CA . THR A 1 95 ? 14.294 6.785 -2.859 1.00 84.69 95 THR A CA 1
ATOM 732 C C . THR A 1 95 ? 14.656 6.168 -4.205 1.00 84.69 95 THR A C 1
ATOM 734 O O . THR A 1 95 ? 15.722 6.464 -4.740 1.00 84.69 95 THR A O 1
ATOM 737 N N . ASP A 1 96 ? 13.781 5.331 -4.757 1.00 79.75 96 ASP A N 1
ATOM 738 C CA . ASP A 1 96 ? 14.004 4.675 -6.034 1.00 79.75 96 ASP A CA 1
ATOM 739 C C . ASP A 1 96 ? 13.660 5.614 -7.209 1.00 79.75 96 ASP A C 1
ATOM 741 O O . ASP A 1 96 ? 12.633 6.306 -7.229 1.00 79.75 96 ASP A O 1
ATOM 745 N N . THR A 1 97 ? 14.574 5.660 -8.178 1.00 79.31 97 THR A N 1
ATOM 746 C CA . THR A 1 97 ? 14.492 6.444 -9.419 1.00 79.31 97 THR A CA 1
ATOM 747 C C . THR A 1 97 ? 14.165 5.575 -10.634 1.00 79.31 97 THR A C 1
ATOM 749 O O . THR A 1 97 ? 14.174 6.058 -11.767 1.00 79.31 97 THR A O 1
ATOM 752 N N . SER A 1 98 ? 13.875 4.292 -10.413 1.00 80.38 98 SER A N 1
ATOM 753 C CA . SER A 1 98 ? 13.428 3.358 -11.432 1.00 80.38 98 SER A CA 1
ATOM 754 C C . SER A 1 98 ? 12.094 3.787 -12.042 1.00 80.38 98 SER A C 1
ATOM 756 O O . SER A 1 98 ? 11.254 4.450 -11.424 1.00 80.38 98 SER A O 1
ATOM 758 N N . LYS A 1 99 ? 11.858 3.329 -13.274 1.00 78.94 99 LYS A N 1
ATOM 759 C CA . LYS A 1 99 ? 10.564 3.491 -13.941 1.00 78.94 99 LYS A CA 1
ATOM 760 C C . LYS A 1 99 ? 9.429 2.835 -13.140 1.00 78.94 99 LYS A C 1
ATOM 762 O O . LYS A 1 99 ? 8.321 3.359 -13.121 1.00 78.94 99 LYS A O 1
ATOM 767 N N . THR A 1 100 ? 9.716 1.737 -12.433 1.00 77.44 100 THR A N 1
ATOM 768 C CA . THR A 1 100 ? 8.775 1.076 -11.517 1.00 77.44 100 THR A CA 1
ATOM 769 C C . THR A 1 100 ? 8.308 2.042 -10.427 1.00 77.44 100 THR A C 1
ATOM 771 O O . THR A 1 100 ? 7.107 2.199 -10.207 1.00 77.44 100 THR A O 1
ATOM 774 N N . ALA A 1 101 ? 9.243 2.730 -9.768 1.00 80.31 101 ALA A N 1
ATOM 775 C CA . ALA A 1 101 ? 8.929 3.698 -8.723 1.00 80.31 101 ALA A CA 1
ATOM 776 C C . ALA A 1 101 ? 8.138 4.902 -9.258 1.00 80.31 101 ALA A C 1
ATOM 778 O O . ALA A 1 101 ? 7.207 5.372 -8.602 1.00 80.31 101 ALA A O 1
ATOM 779 N N . GLU A 1 102 ? 8.465 5.380 -10.460 1.00 82.44 102 GLU A N 1
ATOM 780 C CA . GLU A 1 102 ? 7.727 6.458 -11.127 1.00 82.44 102 GLU A CA 1
ATOM 781 C C . GLU A 1 102 ? 6.280 6.052 -11.455 1.00 82.44 102 GLU A C 1
ATOM 783 O O . GLU A 1 102 ? 5.340 6.791 -11.153 1.00 82.44 102 GLU A O 1
ATOM 788 N N . GLU A 1 103 ? 6.078 4.851 -12.004 1.00 81.94 103 GLU A N 1
ATOM 789 C CA . GLU A 1 103 ? 4.748 4.302 -12.293 1.00 81.94 103 GLU A CA 1
ATOM 790 C C . GLU A 1 103 ? 3.916 4.130 -11.016 1.00 81.94 103 GLU A C 1
ATOM 792 O O . GLU A 1 103 ? 2.733 4.484 -10.997 1.00 81.94 103 GLU A O 1
ATOM 797 N N . ILE A 1 104 ? 4.537 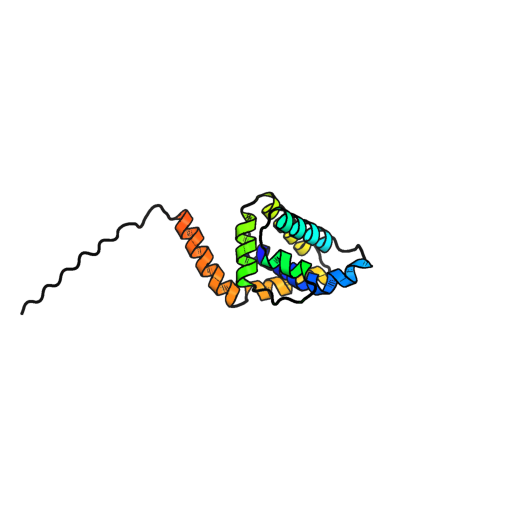3.665 -9.927 1.00 82.69 104 ILE A N 1
ATOM 798 C CA . ILE A 1 104 ? 3.894 3.563 -8.612 1.00 82.69 104 ILE A CA 1
ATOM 799 C C . ILE A 1 104 ? 3.468 4.937 -8.101 1.00 82.69 104 ILE A C 1
ATOM 801 O O . ILE A 1 104 ? 2.314 5.096 -7.707 1.00 82.69 104 ILE A O 1
ATOM 805 N N . LYS A 1 105 ? 4.358 5.938 -8.121 1.00 84.88 105 LYS A N 1
ATOM 806 C CA . LYS A 1 105 ? 4.046 7.303 -7.660 1.00 84.88 105 LYS A CA 1
ATOM 807 C C . LYS A 1 105 ? 2.900 7.906 -8.461 1.00 84.88 105 LYS A C 1
ATOM 809 O O . LYS A 1 105 ? 1.956 8.438 -7.883 1.00 84.88 105 LYS A O 1
ATOM 814 N N . LYS A 1 106 ? 2.935 7.760 -9.788 1.00 86.19 106 LYS A N 1
ATOM 815 C CA . LYS A 1 106 ? 1.855 8.222 -10.664 1.00 86.19 106 LYS A CA 1
ATOM 816 C C . LYS A 1 106 ? 0.530 7.550 -10.312 1.00 86.19 106 LYS A C 1
ATOM 818 O O . LYS A 1 106 ? -0.489 8.224 -10.188 1.00 86.19 106 LYS A O 1
ATOM 823 N N . LYS A 1 107 ? 0.539 6.233 -10.110 1.00 83.88 107 LYS A N 1
ATOM 824 C CA . LYS A 1 107 ? -0.670 5.487 -9.758 1.00 83.88 107 LYS A CA 1
ATOM 825 C C . LYS A 1 107 ? -1.184 5.836 -8.358 1.00 83.88 107 LYS A C 1
ATOM 827 O O . LYS A 1 107 ? -2.393 5.887 -8.155 1.00 83.88 107 LYS A O 1
ATOM 832 N N . ALA A 1 108 ? -0.290 6.112 -7.414 1.00 84.69 108 ALA A N 1
ATOM 833 C CA . ALA A 1 108 ? -0.646 6.579 -6.079 1.00 84.69 108 ALA A CA 1
ATOM 834 C C . ALA A 1 108 ? -1.343 7.944 -6.137 1.00 84.69 108 ALA A C 1
ATOM 836 O O . ALA A 1 108 ? -2.368 8.131 -5.489 1.00 84.69 108 ALA A O 1
ATOM 837 N N . GLU A 1 109 ? -0.854 8.866 -6.968 1.00 85.12 109 GLU A N 1
ATOM 838 C CA . GLU A 1 109 ? -1.527 10.145 -7.219 1.00 85.12 109 GLU A CA 1
ATOM 839 C C . GLU A 1 109 ? -2.892 9.964 -7.901 1.00 85.12 109 GLU A C 1
ATOM 841 O O . GLU A 1 109 ? -3.860 10.620 -7.520 1.00 85.12 109 GLU A O 1
ATOM 846 N N . GLU A 1 110 ? -3.024 9.041 -8.859 1.00 85.25 110 GLU A N 1
ATOM 847 C CA . GLU A 1 110 ? -4.329 8.699 -9.451 1.00 85.25 110 GLU A CA 1
ATOM 848 C C . GLU A 1 110 ? -5.319 8.188 -8.391 1.00 85.25 110 GLU A C 1
ATOM 850 O O . GLU A 1 110 ? -6.473 8.612 -8.368 1.00 85.25 110 GLU A O 1
ATOM 855 N N . ILE A 1 111 ? -4.869 7.303 -7.495 1.00 83.19 111 ILE A N 1
ATOM 856 C CA . ILE A 1 111 ? -5.690 6.737 -6.414 1.00 83.19 111 ILE A CA 1
ATOM 857 C C . ILE A 1 111 ? -6.069 7.814 -5.397 1.00 83.19 111 ILE A C 1
ATOM 859 O O . ILE A 1 111 ? -7.237 7.924 -5.033 1.00 83.19 111 ILE A O 1
ATOM 863 N N . LYS A 1 112 ? -5.109 8.642 -4.971 1.00 81.31 112 LYS A N 1
ATOM 864 C CA . LYS A 1 112 ? -5.341 9.768 -4.057 1.00 81.31 112 LYS A CA 1
ATOM 865 C C . LYS A 1 112 ? -6.418 10.709 -4.590 1.00 81.31 112 LYS A C 1
ATOM 867 O O . LYS A 1 112 ? -7.288 11.137 -3.835 1.00 81.31 112 LYS A O 1
ATOM 872 N N . ASN A 1 113 ? -6.359 11.011 -5.886 1.00 82.75 113 ASN A N 1
ATOM 873 C CA . ASN A 1 113 ? -7.291 11.917 -6.547 1.00 82.75 113 ASN A CA 1
ATOM 874 C C . ASN A 1 113 ? -8.568 11.215 -7.044 1.00 82.75 113 ASN A C 1
ATOM 876 O O . ASN A 1 113 ? -9.414 11.846 -7.681 1.00 82.75 113 ASN A O 1
ATOM 880 N N . HIS A 1 114 ? -8.736 9.920 -6.760 1.00 81.81 114 HIS A N 1
ATOM 881 C CA . HIS A 1 114 ? -9.922 9.186 -7.168 1.00 81.81 114 HIS A CA 1
ATOM 882 C C . HIS A 1 114 ? -11.149 9.677 -6.374 1.00 81.81 114 HIS A C 1
ATOM 884 O O . HIS A 1 114 ? -11.091 9.729 -5.141 1.00 81.81 114 HIS A O 1
ATOM 890 N N . PRO A 1 115 ? -12.290 9.989 -7.022 1.00 78.38 115 PRO A N 1
ATOM 891 C CA . PRO A 1 115 ? -13.454 10.568 -6.344 1.00 78.38 115 PRO A CA 1
ATOM 892 C C . PRO A 1 115 ? -13.962 9.753 -5.147 1.00 78.38 115 PRO A C 1
ATOM 894 O O . PRO A 1 115 ? -14.387 10.325 -4.145 1.00 78.38 115 PRO A O 1
ATOM 897 N N . SER A 1 116 ? -13.897 8.419 -5.222 1.00 79.50 116 SER A N 1
ATOM 898 C CA . SER A 1 116 ? -14.303 7.544 -4.114 1.00 79.50 116 SER A CA 1
ATOM 899 C C . SER A 1 116 ? -13.371 7.659 -2.900 1.00 79.50 116 SER A C 1
ATOM 901 O O . SER A 1 116 ? -13.847 7.676 -1.767 1.00 79.50 116 SER A O 1
ATOM 903 N N . VAL A 1 117 ? -12.063 7.818 -3.122 1.00 76.44 117 VAL A N 1
ATOM 904 C CA . VAL A 1 117 ? -11.049 7.967 -2.067 1.00 76.44 117 VAL A CA 1
ATOM 905 C C . VAL A 1 117 ? -11.151 9.344 -1.418 1.00 76.44 117 VAL A C 1
ATOM 907 O O . VAL A 1 117 ? -11.150 9.432 -0.193 1.00 76.44 117 VAL A O 1
ATOM 910 N N . ILE A 1 118 ? -11.320 10.408 -2.211 1.00 76.88 118 ILE A N 1
ATOM 911 C CA . ILE A 1 118 ? -11.523 11.775 -1.701 1.00 76.88 118 ILE A CA 1
ATOM 912 C C . ILE A 1 118 ? -12.761 11.825 -0.795 1.00 76.88 118 ILE A C 1
ATOM 914 O O . ILE A 1 118 ? -12.669 12.239 0.361 1.00 76.88 118 ILE A O 1
ATOM 918 N N . ASN A 1 119 ? -13.905 11.342 -1.290 1.00 73.25 119 ASN A N 1
ATOM 919 C CA . ASN A 1 119 ? -15.169 11.381 -0.552 1.00 73.25 119 ASN A CA 1
ATOM 920 C C . ASN A 1 119 ? -15.140 10.524 0.722 1.00 73.25 119 ASN A C 1
ATOM 922 O O . ASN A 1 119 ? -15.779 10.877 1.715 1.00 73.25 119 ASN A O 1
ATOM 926 N N . ASN A 1 120 ? -14.420 9.398 0.710 1.00 67.38 120 ASN A N 1
ATOM 927 C CA . ASN A 1 120 ? -14.279 8.544 1.886 1.00 67.38 120 ASN A CA 1
ATOM 928 C C . ASN A 1 120 ? -13.285 9.130 2.901 1.00 67.38 120 ASN A C 1
ATOM 930 O O . ASN A 1 120 ? -13.543 9.078 4.098 1.00 67.38 120 ASN A O 1
ATOM 934 N N . ASN A 1 121 ? -12.198 9.765 2.453 1.00 64.75 121 ASN A N 1
ATOM 935 C CA . ASN A 1 121 ? -11.235 10.411 3.347 1.00 64.75 121 ASN A CA 1
ATOM 936 C C . ASN A 1 121 ? -11.824 11.584 4.120 1.00 64.75 121 ASN A C 1
ATOM 938 O O . ASN A 1 121 ? -11.506 11.733 5.296 1.00 64.75 121 ASN A O 1
ATOM 942 N N . THR A 1 122 ? -12.696 12.395 3.514 1.00 63.00 122 THR A N 1
ATOM 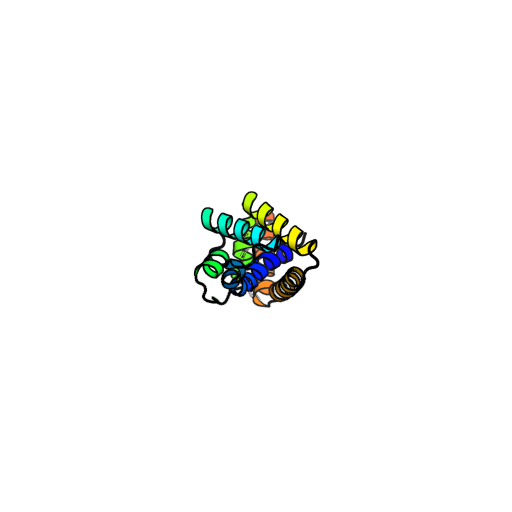943 C CA . THR A 1 122 ? -13.412 13.443 4.260 1.00 63.00 122 THR A CA 1
ATOM 944 C C . THR A 1 122 ? -14.207 12.833 5.416 1.00 63.00 122 THR A C 1
ATOM 946 O O . THR A 1 122 ? -14.105 13.305 6.545 1.00 63.00 122 THR A O 1
ATOM 949 N N . LYS A 1 123 ? -14.897 11.712 5.173 1.00 64.06 123 LYS A N 1
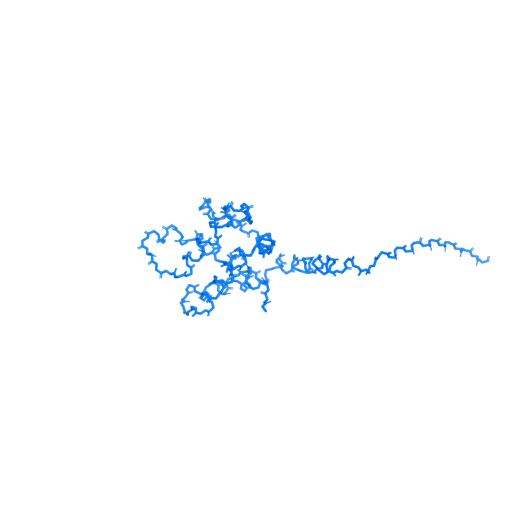ATOM 950 C CA . LYS A 1 123 ? -15.662 10.990 6.201 1.00 64.06 123 LYS A CA 1
ATOM 951 C C . LYS A 1 123 ? -14.771 10.319 7.249 1.00 64.06 123 LYS A C 1
ATOM 953 O O . LYS A 1 123 ? -15.093 10.338 8.431 1.00 64.06 123 LYS A O 1
ATOM 958 N N . LEU A 1 124 ? -13.642 9.735 6.847 1.00 61.12 124 LEU A N 1
ATOM 959 C CA . LEU A 1 124 ? -12.680 9.132 7.775 1.00 61.12 124 LEU A CA 1
ATOM 960 C C . LEU A 1 124 ? -12.009 10.193 8.652 1.00 61.12 124 LEU A C 1
ATOM 962 O O . LEU A 1 124 ? -11.848 9.978 9.849 1.00 61.12 124 LEU A O 1
ATOM 966 N N . ALA A 1 125 ? -11.667 11.353 8.092 1.00 61.59 125 ALA A N 1
ATOM 967 C CA . ALA A 1 125 ? -11.142 12.481 8.852 1.00 61.59 125 ALA A CA 1
ATOM 968 C C . ALA A 1 125 ? -12.175 13.016 9.855 1.00 61.59 125 ALA A C 1
ATOM 970 O O . ALA A 1 125 ? -11.810 13.334 10.984 1.00 61.59 125 ALA A O 1
ATOM 971 N N . GLU A 1 126 ? -13.456 13.071 9.481 1.00 59.97 126 GLU A N 1
ATOM 972 C CA . GLU A 1 126 ? -14.551 13.396 10.401 1.00 59.97 126 GLU A CA 1
ATOM 973 C C . GLU A 1 126 ? -14.672 12.373 11.537 1.00 59.97 126 GLU A C 1
ATOM 975 O O . GLU A 1 126 ? -14.751 12.781 12.690 1.00 59.97 126 GLU A O 1
ATOM 980 N N . ILE A 1 127 ? -14.616 11.067 11.249 1.00 57.25 127 ILE A N 1
ATOM 981 C CA . ILE A 1 127 ? -14.683 10.006 12.270 1.00 57.25 127 ILE A CA 1
ATOM 982 C C . ILE A 1 127 ? -13.468 10.056 13.204 1.00 57.25 127 ILE A C 1
ATOM 984 O O . ILE A 1 127 ? -13.636 10.055 14.417 1.00 57.25 127 ILE A O 1
ATOM 988 N N . ILE A 1 128 ? -12.249 10.182 12.672 1.00 55.66 128 ILE A N 1
ATOM 989 C CA . ILE A 1 128 ? -11.020 10.272 13.479 1.00 55.66 128 ILE A CA 1
ATOM 990 C C . ILE A 1 128 ? -11.021 11.544 14.339 1.00 55.66 128 ILE A C 1
ATOM 992 O O . ILE A 1 128 ? -10.581 11.517 15.490 1.00 55.66 128 ILE A O 1
ATOM 996 N N . ASN A 1 129 ? -11.516 12.667 13.810 1.00 55.44 129 ASN A N 1
ATOM 997 C CA . ASN A 1 129 ? -11.677 13.895 14.587 1.00 55.44 129 ASN A CA 1
ATOM 998 C C . ASN A 1 129 ? -12.812 13.788 15.610 1.00 55.44 129 ASN A C 1
ATOM 1000 O O . ASN A 1 129 ? -12.683 14.356 16.687 1.00 55.44 129 ASN A O 1
ATOM 1004 N N . ALA A 1 130 ? -13.886 13.052 15.322 1.00 53.41 130 ALA A N 1
ATOM 1005 C CA . ALA A 1 130 ? -14.965 12.786 16.269 1.00 53.41 130 ALA A CA 1
ATOM 1006 C C . ALA A 1 130 ? -14.521 11.834 17.392 1.00 53.41 130 ALA A C 1
ATOM 1008 O O . ALA A 1 130 ? -14.871 12.056 18.546 1.00 53.41 130 ALA A O 1
ATOM 1009 N N . GLU A 1 131 ? -13.682 10.836 17.106 1.00 49.03 131 GLU A N 1
ATOM 1010 C CA . GLU A 1 131 ? -13.082 9.952 18.115 1.00 49.03 131 GLU A CA 1
ATOM 1011 C C . GLU A 1 131 ? -12.041 10.686 18.973 1.00 49.03 131 GLU A C 1
ATOM 1013 O O . GLU A 1 131 ? -11.996 10.496 20.188 1.00 49.03 131 GLU A O 1
ATOM 1018 N N . LYS A 1 132 ? -11.260 11.603 18.384 1.00 47.28 132 LYS A N 1
ATOM 1019 C CA . LYS A 1 132 ? -10.373 12.521 19.130 1.00 47.28 132 LYS A CA 1
ATOM 1020 C C . LYS A 1 132 ? -11.117 13.680 19.806 1.00 47.28 132 LYS A C 1
ATOM 1022 O O . LYS A 1 132 ? -10.557 14.332 20.683 1.00 47.28 132 LYS A O 1
ATOM 1027 N N . GLY A 1 133 ? -12.359 13.927 19.398 1.00 43.22 133 GLY A N 1
ATOM 1028 C CA . GLY A 1 133 ? -13.248 14.996 19.851 1.00 43.22 133 GLY A CA 1
ATOM 1029 C C . GLY A 1 133 ? -14.419 14.506 20.703 1.00 43.22 133 GLY A C 1
ATOM 1030 O O . GLY A 1 133 ? -15.288 15.301 21.047 1.00 43.22 133 GLY A O 1
ATOM 1031 N N . SER A 1 134 ? -14.441 13.233 21.122 1.00 42.19 134 SER A N 1
ATOM 1032 C CA . SER A 1 134 ? -15.443 12.701 22.060 1.00 42.19 134 SER A CA 1
ATOM 1033 C C . SER A 1 134 ? -15.205 13.161 23.509 1.00 42.19 134 SER A C 1
ATOM 1035 O O . SER A 1 134 ? -15.567 12.492 24.475 1.00 42.19 134 SER A O 1
ATOM 1037 N N . THR A 1 135 ? -14.647 14.355 23.667 1.00 48.88 135 THR A N 1
ATOM 1038 C CA . THR A 1 135 ? -15.045 15.279 24.719 1.00 48.88 135 THR A CA 1
ATOM 1039 C C . THR A 1 135 ? -15.513 16.551 24.022 1.00 48.88 135 THR A C 1
ATOM 1041 O O . THR A 1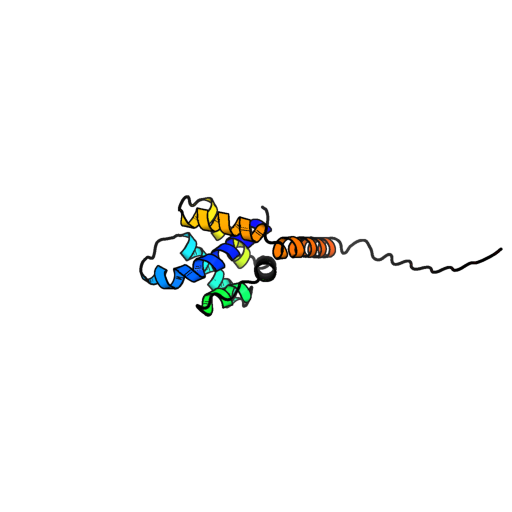 135 ? -14.723 17.187 23.334 1.00 48.88 135 THR A O 1
ATOM 1044 N N . VAL A 1 136 ? -16.761 16.948 24.275 1.00 49.84 136 VAL A N 1
ATOM 1045 C CA . VAL A 1 136 ? -17.423 18.188 23.822 1.00 49.84 136 VAL A CA 1
ATOM 1046 C C . VAL A 1 136 ? -18.201 18.093 22.498 1.00 49.84 136 VAL A C 1
ATOM 1048 O O . VAL A 1 136 ? -17.812 18.664 21.489 1.00 49.84 136 VAL A O 1
ATOM 1051 N N . ALA A 1 137 ? -19.379 17.459 22.546 1.00 45.44 137 ALA A N 1
ATOM 1052 C CA . ALA A 1 137 ? -20.652 18.086 22.137 1.00 45.44 137 ALA A CA 1
ATOM 1053 C C . ALA A 1 137 ? -21.836 17.111 22.310 1.00 45.44 137 ALA A C 1
ATOM 1055 O O . ALA A 1 137 ? -22.564 16.812 21.368 1.00 45.44 137 ALA A O 1
ATOM 1056 N N . GLN A 1 138 ? -22.069 16.627 23.533 1.00 42.88 138 GLN A N 1
ATOM 1057 C CA . GLN A 1 138 ? -23.391 16.121 23.916 1.00 42.88 138 GLN A CA 1
ATOM 1058 C C . GLN A 1 138 ? -24.145 17.210 24.678 1.00 42.88 138 GLN A C 1
ATOM 1060 O O . GLN A 1 138 ? -24.393 17.093 25.870 1.00 42.88 138 GLN A O 1
ATOM 1065 N N . ASN A 1 139 ? -24.535 18.270 23.975 1.00 43.19 139 ASN A N 1
ATOM 1066 C CA . ASN A 1 139 ? -25.603 19.147 24.444 1.00 43.19 139 ASN A CA 1
ATOM 1067 C C . ASN A 1 139 ? -26.684 19.178 23.367 1.00 43.19 139 ASN A C 1
ATOM 1069 O O . ASN A 1 139 ? -26.885 20.164 22.665 1.00 43.19 139 ASN A O 1
ATOM 1073 N N . VAL A 1 140 ? -27.384 18.050 23.247 1.00 51.50 140 VAL A N 1
ATOM 1074 C CA . VAL A 1 140 ? -28.739 18.036 22.706 1.00 51.50 140 VAL A CA 1
ATOM 1075 C C . VAL A 1 140 ? -29.585 18.850 23.679 1.00 51.50 140 VAL A C 1
ATOM 1077 O O . VAL A 1 140 ? -29.839 18.404 24.792 1.00 51.50 140 VAL A O 1
ATOM 1080 N N . ASN A 1 141 ? -30.012 20.044 23.277 1.00 39.78 141 ASN A N 1
ATOM 1081 C CA . ASN A 1 141 ? -31.151 20.694 23.913 1.00 39.78 141 ASN A CA 1
ATOM 1082 C C . ASN A 1 141 ? -32.188 20.996 22.834 1.00 39.78 141 ASN A C 1
ATOM 1084 O O . ASN A 1 141 ? -32.297 22.100 22.305 1.00 39.78 141 ASN A O 1
ATOM 1088 N N . ILE A 1 142 ? -32.917 19.942 22.471 1.00 50.78 142 ILE A N 1
ATOM 1089 C CA . ILE A 1 142 ? -34.212 20.067 21.820 1.00 50.78 142 ILE A CA 1
ATOM 1090 C C . ILE A 1 142 ? -35.171 20.538 22.914 1.00 50.78 142 ILE A C 1
ATOM 1092 O O . ILE A 1 142 ? -35.694 19.719 23.665 1.00 50.78 142 ILE A O 1
ATOM 1096 N N . THR A 1 143 ? -35.425 21.842 22.989 1.00 40.59 143 THR A N 1
ATOM 1097 C CA . THR A 1 143 ? -36.641 22.337 23.643 1.00 40.59 143 THR A CA 1
ATOM 1098 C C . THR A 1 143 ? -37.497 23.020 22.599 1.00 40.59 143 THR A C 1
ATOM 1100 O O . THR A 1 143 ? -37.395 24.204 22.300 1.00 40.59 143 THR A O 1
ATOM 1103 N N . ASN A 1 144 ? -38.333 22.169 22.027 1.00 50.09 144 ASN A N 1
ATOM 1104 C CA . ASN A 1 144 ? -39.568 22.466 21.339 1.00 50.09 144 ASN A CA 1
ATOM 1105 C C . ASN A 1 144 ? -40.394 23.463 22.175 1.00 50.09 144 ASN A C 1
ATOM 1107 O O . ASN A 1 144 ? -40.830 23.090 23.260 1.00 50.09 144 ASN A O 1
ATOM 1111 N N . GLN A 1 145 ? -40.639 24.686 21.695 1.00 42.47 145 GLN A N 1
ATOM 1112 C CA . GLN A 1 145 ? -41.785 25.486 22.139 1.00 42.47 145 GLN A CA 1
ATOM 1113 C C . GLN A 1 145 ? -42.413 26.210 20.948 1.00 42.47 145 GLN A C 1
ATOM 1115 O O . GLN A 1 145 ? -42.006 27.293 20.537 1.00 42.47 145 GLN A O 1
ATOM 1120 N N . HIS A 1 146 ? -43.449 25.559 20.414 1.00 48.91 146 HIS A N 1
ATOM 1121 C CA . HIS A 1 146 ? -44.648 26.222 19.918 1.00 48.91 146 HIS A CA 1
ATOM 1122 C C . HIS A 1 146 ? -45.011 27.375 20.861 1.00 48.91 146 HIS A C 1
ATOM 1124 O O . HIS A 1 146 ? -45.145 27.134 22.057 1.00 48.91 146 HIS A O 1
ATOM 1130 N N . ASN A 1 147 ? -45.234 28.577 20.333 1.00 45.38 147 ASN A N 1
ATOM 1131 C CA . ASN A 1 147 ? -46.319 29.426 20.816 1.00 45.38 147 ASN A CA 1
ATOM 1132 C C . ASN A 1 147 ? -46.715 30.449 19.750 1.00 45.38 147 ASN A C 1
ATOM 1134 O O . ASN A 1 147 ? -45.979 31.361 19.387 1.00 45.38 147 ASN A O 1
ATOM 1138 N N . HIS A 1 148 ? -47.917 30.209 19.256 1.00 43.81 148 HIS A N 1
ATOM 1139 C CA . HIS A 1 148 ? -48.754 31.033 18.411 1.00 43.81 148 HIS A CA 1
ATOM 1140 C C . HIS A 1 148 ? -49.489 32.019 19.325 1.00 43.81 148 HIS A C 1
ATOM 1142 O O . HIS A 1 148 ? -50.120 31.534 20.252 1.00 43.81 148 HIS A O 1
ATOM 1148 N N . TYR A 1 149 ? -49.435 33.334 19.087 1.00 43.25 149 TYR A N 1
ATOM 1149 C CA . TYR A 1 149 ? -50.487 34.269 19.521 1.00 43.25 149 TYR A CA 1
ATOM 1150 C C . TYR A 1 149 ? -50.498 35.517 18.631 1.00 43.25 149 TYR A C 1
ATOM 1152 O O . TYR A 1 149 ? -49.515 36.253 18.552 1.00 43.25 149 TYR A O 1
ATOM 1160 N N . ASN A 1 150 ? -51.642 35.703 17.977 1.00 40.50 150 ASN A N 1
ATOM 1161 C CA . ASN A 1 150 ? -52.206 36.985 17.570 1.00 40.50 150 ASN A CA 1
ATOM 1162 C C . ASN A 1 150 ? -53.290 37.354 18.589 1.00 40.50 150 ASN A C 1
ATOM 1164 O O . ASN A 1 150 ? -53.887 36.401 19.147 1.00 40.50 150 ASN A O 1
#

Radius of gyration: 20.31 Å; chains: 1; bounding box: 68×52×39 Å

pLDDT: mean 70.38, std 15.29, range [39.78, 89.19]

Foldseek 3Di:
DPLLLLLLLLVLCLLVCLVCVVVCVVPPDAPLVVLNVVLLVVCVVVVFQCLSNVSNPPSDNPPRPLQSSSVRLSVVCVDVVNVVSSVVNVVSLVPDPDPVSVSSSVSSVVSSPPPSNVVSVVVVVVVVVVVVPVDDDPPPDPDDDDDDDD

Secondary structure (DSSP, 8-state):
--HHHHHHHHHHHHHHHHHHHHHHTT----HHHHHHHHHHHHHHHHT--HHHHHHHHS-S-----HHHHHHHHHHHTTSHHHHHHHHHHHHHHHH--SHHHHHHHHHHHHHHT-HHHHHHHHHHHHHHHHHHT-SS--------------